Protein AF-A0A835H4Z8-F1 (afdb_monomer_lite)

Organism: NCBI:txid261450

Radius of gyration: 21.64 Å; chains: 1; bounding box: 53×32×51 Å

InterPro domains:
  IPR006564 Zinc finger, PMZ-type [SM00575] (48-74)
  IPR007527 Zinc finger, SWIM-type [PF04434] (47-69)
  IPR007527 Zinc finger, SWIM-type [PS50966] (37-72)
  IPR031052 FHY3/FAR1 family [PTHR31669] (10-127)

Foldseek 3Di:
DPFWDKDWDDDDPQKTKIKIWGWDADPVRDTDDTDIKIKIARNVVLDIDIPVPPCPLLDDDPVRCVVSVVVDPDDDCVSCDLVNDPPNPPPVPVVVVVVPPCPVDPVSVCVVVVVVVVVVVVVSVVD

Secondary structure (DSSP, 8-state):
-TTEEEEEEEEETTEEEEEEEE--B-TT-PBPPPEEEEEEEETTTTEEEETT---BTTB--HHHHHHHTTT-SS--GGG--GGG-TTS--HHHHHHGGG-S---SHHHHHHHHHHHHHHHHHHHH--

Sequence (127 aa):
MPSCSKSQVRVDGQITTFELKERVVDKDGKLHTPKAYEVLFIKAEIDVYCICRLFHKGILCRHALYVLNEFVDEIPSHYILPRWRKDSKRKYVESCESLNFEASNRVQRYGILYPYTITIIEEGASS

pLDDT: mean 79.44, std 14.41, range [47.19, 96.56]

Structure (mmCIF, N/CA/C/O backbone):
data_AF-A0A835H4Z8-F1
#
_entry.id   AF-A0A835H4Z8-F1
#
loop_
_atom_site.group_PDB
_atom_site.id
_atom_site.type_symbol
_atom_site.label_atom_id
_atom_site.label_alt_id
_atom_site.label_comp_id
_atom_site.label_asym_id
_atom_site.label_entity_id
_atom_site.label_seq_id
_atom_site.pdbx_PDB_ins_code
_atom_site.Cartn_x
_atom_site.Cartn_y
_atom_site.Cartn_z
_atom_site.occupancy
_atom_site.B_iso_or_equiv
_atom_site.auth_seq_id
_atom_site.auth_comp_id
_atom_site.auth_asym_id
_atom_site.auth_atom_id
_atom_site.pdbx_PDB_model_num
ATOM 1 N N . MET A 1 1 ? 10.033 -3.518 11.863 1.00 49.72 1 MET A N 1
ATOM 2 C CA . MET A 1 1 ? 9.741 -2.226 11.197 1.00 49.72 1 MET A CA 1
ATOM 3 C C . MET A 1 1 ? 9.250 -1.216 12.239 1.00 49.72 1 MET A C 1
ATOM 5 O O . MET A 1 1 ? 8.083 -1.284 12.591 1.00 49.72 1 MET A O 1
ATOM 9 N N . PRO A 1 2 ? 10.101 -0.347 12.819 1.00 49.12 2 PRO A N 1
ATOM 10 C CA . PRO A 1 2 ? 9.827 0.177 14.163 1.00 49.12 2 PRO A CA 1
ATOM 11 C C . PRO A 1 2 ? 9.130 1.549 14.263 1.00 49.12 2 PRO A C 1
ATOM 13 O O . PRO A 1 2 ? 8.909 2.008 15.377 1.00 49.12 2 PRO A O 1
ATOM 16 N N . SER A 1 3 ? 8.759 2.226 13.169 1.00 68.00 3 SER A N 1
ATOM 17 C CA . SER A 1 3 ? 8.201 3.593 13.266 1.00 68.00 3 SER A CA 1
ATOM 18 C C . SER A 1 3 ? 6.688 3.724 13.065 1.00 68.00 3 SER A C 1
ATOM 20 O O . SER A 1 3 ? 6.185 4.838 13.185 1.00 68.00 3 SER A O 1
ATOM 22 N N . CYS A 1 4 ? 5.955 2.643 12.766 1.00 72.31 4 CYS A N 1
ATOM 23 C CA . CYS A 1 4 ? 4.506 2.696 12.545 1.00 72.31 4 CYS A CA 1
ATOM 24 C C . CYS A 1 4 ? 3.751 1.796 13.526 1.00 72.31 4 CYS A C 1
ATOM 26 O O . CYS A 1 4 ? 3.985 0.592 13.536 1.00 72.31 4 CYS A O 1
ATOM 28 N N . SER A 1 5 ? 2.829 2.355 14.312 1.00 83.06 5 SER A N 1
ATOM 29 C CA . SER A 1 5 ? 1.844 1.567 15.066 1.00 83.06 5 SER A CA 1
ATOM 30 C C . SER A 1 5 ? 0.543 1.484 14.275 1.00 83.06 5 SER A C 1
ATOM 32 O O . SER A 1 5 ? 0.051 2.517 13.823 1.00 83.06 5 SER A O 1
ATOM 34 N N . LYS A 1 6 ? -0.015 0.283 14.126 1.00 86.69 6 LYS A N 1
ATOM 35 C CA . LYS A 1 6 ? -1.257 0.020 13.388 1.00 86.69 6 LYS A CA 1
ATOM 36 C C . LYS A 1 6 ? -2.392 -0.321 14.350 1.00 86.69 6 LYS A C 1
ATOM 38 O O . LYS A 1 6 ? -2.201 -1.123 15.261 1.00 86.69 6 LYS A O 1
ATOM 43 N N . SER A 1 7 ? -3.573 0.218 14.089 1.00 89.00 7 SER A N 1
ATOM 44 C CA . SER A 1 7 ? -4.831 -0.156 14.735 1.00 89.00 7 SER A CA 1
ATOM 45 C C . SER A 1 7 ? -5.916 -0.366 13.684 1.00 89.00 7 SER A C 1
ATOM 47 O O . SER A 1 7 ? -6.056 0.442 12.769 1.00 89.00 7 SER A O 1
ATOM 49 N N . GLN A 1 8 ? -6.688 -1.445 13.805 1.00 90.19 8 GLN A N 1
ATOM 50 C CA . GLN A 1 8 ? -7.892 -1.635 12.997 1.00 90.19 8 GLN A CA 1
ATOM 51 C C . GLN A 1 8 ? -8.997 -0.734 13.549 1.00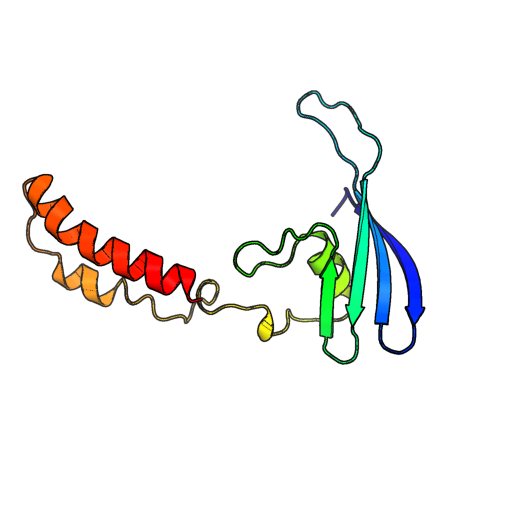 90.19 8 GLN A C 1
ATOM 53 O O . GLN A 1 8 ? -9.253 -0.750 14.752 1.00 90.19 8 GLN A O 1
ATOM 58 N N . VAL A 1 9 ? -9.625 0.055 12.680 1.00 88.75 9 VAL A N 1
ATOM 59 C CA . VAL A 1 9 ? -10.612 1.069 13.083 1.00 88.75 9 VAL A CA 1
ATOM 60 C C . VAL A 1 9 ? -12.024 0.641 12.711 1.00 88.75 9 VAL A C 1
ATOM 62 O O . VAL A 1 9 ? -12.948 0.839 13.495 1.00 88.75 9 VAL A O 1
ATOM 65 N N . ARG A 1 10 ? -12.204 0.039 11.528 1.00 90.38 10 ARG A N 1
ATOM 66 C CA . ARG A 1 10 ? -13.532 -0.307 11.012 1.00 90.38 10 ARG A CA 1
ATOM 67 C C . ARG A 1 10 ? -13.493 -1.527 10.100 1.00 90.38 10 ARG A C 1
ATOM 69 O O . ARG A 1 10 ? -12.505 -1.750 9.406 1.00 90.38 10 ARG A O 1
ATOM 76 N N . VAL A 1 11 ? -14.578 -2.297 10.104 1.00 90.75 11 VAL A N 1
ATOM 77 C CA . VAL A 1 11 ? -14.835 -3.384 9.152 1.00 90.75 11 VAL A CA 1
ATOM 78 C C . VAL A 1 11 ? -16.239 -3.178 8.595 1.00 90.75 11 VAL A C 1
ATOM 80 O O . VAL A 1 11 ? -17.209 -3.273 9.342 1.00 90.75 11 VAL A O 1
ATOM 83 N N . ASP A 1 12 ? -16.336 -2.897 7.299 1.00 90.44 12 ASP A N 1
ATOM 84 C CA . ASP A 1 12 ? -17.590 -2.724 6.567 1.00 90.44 12 ASP A CA 1
ATOM 85 C C . ASP A 1 12 ? -17.677 -3.768 5.451 1.00 90.44 12 ASP A C 1
ATOM 87 O O . ASP A 1 12 ? -17.191 -3.575 4.333 1.00 90.44 12 ASP A O 1
ATOM 91 N N . GLY A 1 13 ? -18.293 -4.910 5.753 1.00 91.31 13 GLY A N 1
ATOM 92 C CA . GLY A 1 13 ? -18.424 -6.001 4.789 1.00 91.31 13 GLY A CA 1
ATOM 93 C C . GLY A 1 13 ? -17.058 -6.512 4.320 1.00 91.31 13 GLY A C 1
ATOM 94 O O . GLY A 1 13 ? -16.342 -7.154 5.084 1.00 91.31 13 GLY A O 1
ATOM 95 N N . GLN A 1 14 ? -16.712 -6.251 3.054 1.00 93.62 14 GLN A N 1
ATOM 96 C CA . GLN A 1 14 ? -15.445 -6.680 2.442 1.00 93.62 14 GLN A CA 1
ATOM 97 C C . GLN A 1 14 ? -14.310 -5.653 2.580 1.00 93.62 14 GLN A C 1
ATOM 99 O O . GLN A 1 14 ? -13.198 -5.928 2.132 1.00 93.62 14 GLN A O 1
ATOM 104 N N . ILE A 1 15 ? -14.577 -4.489 3.178 1.00 95.69 15 ILE A N 1
ATOM 105 C CA . ILE A 1 15 ? -13.599 -3.415 3.348 1.00 95.69 15 ILE A CA 1
ATOM 106 C C . ILE A 1 15 ? -13.178 -3.352 4.814 1.00 95.69 15 ILE A C 1
ATOM 108 O O . ILE A 1 15 ? -14.017 -3.237 5.708 1.00 95.69 15 ILE A O 1
ATOM 112 N N . THR A 1 16 ? -11.872 -3.382 5.060 1.00 96.12 16 THR A N 1
ATOM 113 C CA . THR A 1 16 ? -11.293 -3.161 6.387 1.00 96.12 16 THR A CA 1
ATOM 114 C C . THR A 1 16 ? -10.467 -1.884 6.382 1.00 96.12 16 THR A C 1
ATOM 116 O O . THR A 1 16 ? -9.569 -1.728 5.558 1.00 96.12 16 THR A O 1
ATOM 119 N N . THR A 1 17 ? -10.733 -0.987 7.328 1.00 96.56 17 THR A N 1
ATOM 120 C CA . THR A 1 17 ? -10.012 0.279 7.485 1.00 96.56 17 THR A CA 1
ATOM 121 C C . THR A 1 17 ? -9.045 0.205 8.664 1.00 96.56 17 THR A C 1
ATOM 123 O O . THR A 1 17 ? -9.427 -0.112 9.797 1.00 96.56 17 THR A O 1
ATOM 126 N N . PHE A 1 18 ? -7.789 0.549 8.401 1.00 95.44 18 PHE A N 1
ATOM 127 C CA . PHE A 1 18 ? -6.692 0.630 9.357 1.00 95.44 18 PHE A CA 1
ATOM 128 C C . PHE A 1 18 ? -6.235 2.073 9.534 1.00 95.44 18 PHE A C 1
ATOM 130 O O . PHE A 1 18 ? -6.172 2.842 8.579 1.00 95.44 18 PHE A O 1
ATOM 137 N N . GLU A 1 19 ? -5.830 2.410 10.751 1.00 95.50 19 GLU A N 1
ATOM 138 C CA . GLU A 1 19 ? -5.092 3.628 11.059 1.00 95.50 19 GLU A CA 1
ATOM 139 C C . GLU A 1 19 ? -3.648 3.261 11.398 1.00 95.50 19 GLU A C 1
ATOM 141 O O . GLU A 1 19 ? -3.377 2.446 12.283 1.00 95.50 19 GLU A O 1
ATOM 146 N N . LEU A 1 20 ? -2.707 3.869 10.684 1.00 93.75 20 LEU A N 1
ATOM 147 C CA . LEU A 1 20 ? -1.277 3.730 10.912 1.00 93.75 20 LEU A CA 1
ATOM 148 C C . LEU A 1 20 ? -0.721 5.055 11.430 1.00 93.75 20 LEU A C 1
ATOM 150 O O . LEU A 1 20 ? -0.732 6.057 10.720 1.00 93.75 20 LEU A O 1
ATOM 154 N N . LYS A 1 21 ? -0.182 5.060 12.651 1.00 93.06 21 LYS A N 1
ATOM 155 C CA . LYS A 1 21 ? 0.504 6.222 13.233 1.00 93.06 21 LYS A CA 1
ATOM 156 C C . LYS A 1 21 ? 1.999 6.091 13.032 1.00 93.06 21 LYS A C 1
ATOM 158 O O . LYS A 1 21 ? 2.627 5.182 13.571 1.00 93.06 21 LYS A O 1
ATOM 163 N N . GLU A 1 22 ? 2.563 7.008 12.264 1.00 90.06 22 GLU A N 1
ATOM 164 C CA . GLU A 1 22 ? 3.985 7.082 11.969 1.00 90.06 22 GLU A CA 1
ATOM 165 C C . GLU A 1 22 ? 4.672 8.110 12.865 1.00 90.06 22 GLU A C 1
ATOM 167 O O . GLU A 1 22 ? 4.268 9.274 12.925 1.00 90.06 22 GLU A O 1
ATOM 172 N N . ARG A 1 23 ? 5.748 7.687 13.534 1.00 90.12 23 ARG A N 1
ATOM 173 C CA . ARG A 1 23 ? 6.660 8.606 14.218 1.00 90.12 23 ARG A CA 1
ATOM 174 C C . ARG A 1 23 ? 7.506 9.336 13.183 1.00 90.12 23 ARG A C 1
ATOM 176 O O . ARG A 1 23 ? 8.177 8.694 12.377 1.00 90.12 23 ARG A O 1
ATOM 183 N N . VAL A 1 24 ? 7.497 10.662 13.250 1.00 86.19 24 VAL A N 1
ATOM 184 C CA . VAL A 1 24 ? 8.292 11.531 12.380 1.00 86.19 24 VAL A CA 1
ATOM 185 C C . VAL A 1 24 ? 9.375 12.180 13.230 1.00 86.19 24 VAL A C 1
ATOM 187 O O . VAL A 1 24 ? 9.075 12.840 14.223 1.00 86.19 24 VAL A O 1
ATOM 190 N N . VAL A 1 25 ? 10.628 11.957 12.850 1.00 88.31 25 VAL A N 1
ATOM 191 C CA . VAL A 1 25 ? 11.800 12.579 13.468 1.00 88.31 25 VAL A CA 1
ATOM 192 C C . VAL A 1 25 ? 12.448 13.455 12.404 1.00 88.31 25 VAL A C 1
ATOM 194 O O . VAL A 1 25 ? 12.594 13.011 11.263 1.00 88.31 25 VAL A O 1
ATOM 197 N N . ASP A 1 26 ? 12.762 14.701 12.743 1.00 86.69 26 ASP A N 1
ATOM 198 C CA . ASP A 1 26 ? 13.474 15.590 11.827 1.00 86.69 26 ASP A CA 1
ATOM 199 C C . ASP A 1 26 ? 14.975 15.256 11.754 1.00 86.69 26 ASP A C 1
ATOM 201 O O . ASP A 1 26 ? 15.473 14.316 12.379 1.00 86.69 26 ASP A O 1
ATOM 205 N N . LYS A 1 27 ? 15.712 16.023 10.946 1.00 88.88 27 LYS A N 1
ATOM 206 C CA . LYS A 1 27 ? 17.162 15.848 10.788 1.00 88.88 27 LYS A CA 1
ATOM 207 C C . LYS A 1 27 ? 17.940 16.172 12.068 1.00 88.88 27 LYS A C 1
ATOM 209 O O . LYS A 1 27 ? 19.055 15.683 12.219 1.00 88.88 27 LYS A O 1
ATOM 214 N N . ASP A 1 28 ? 17.339 16.946 12.967 1.00 93.06 28 ASP A N 1
ATOM 215 C CA . ASP A 1 28 ? 17.917 17.392 14.233 1.00 93.06 28 ASP A CA 1
ATOM 216 C C . ASP A 1 28 ? 17.574 16.433 15.392 1.00 93.06 28 ASP A C 1
ATOM 218 O O . ASP A 1 28 ? 17.944 16.670 16.542 1.00 93.06 28 ASP A O 1
ATOM 222 N N . GLY A 1 29 ? 16.880 15.323 15.108 1.00 88.06 29 GLY A N 1
ATOM 223 C CA . GLY A 1 29 ? 16.486 14.324 16.102 1.00 88.06 29 GLY A CA 1
ATOM 224 C C . GLY A 1 29 ? 15.242 14.701 16.914 1.00 88.06 29 GLY A C 1
ATOM 225 O O . GLY A 1 29 ? 14.875 13.983 17.847 1.00 88.06 29 GLY A O 1
ATOM 226 N N . LYS A 1 30 ? 14.560 15.798 16.575 1.00 90.25 30 LYS A N 1
ATOM 227 C CA . LYS A 1 30 ? 13.341 16.237 17.248 1.00 90.25 30 LYS A CA 1
ATOM 228 C C . LYS A 1 30 ? 12.166 15.362 16.832 1.00 90.25 30 LYS A C 1
ATOM 230 O O . LYS A 1 30 ? 11.870 15.173 15.650 1.00 90.25 30 LYS A O 1
ATOM 235 N N . LEU A 1 31 ? 11.453 14.851 17.832 1.00 88.00 31 LEU A N 1
ATOM 236 C CA . LEU A 1 31 ? 10.223 14.101 17.622 1.00 88.00 31 LEU A CA 1
ATOM 237 C C . LEU A 1 31 ? 9.069 15.062 17.319 1.00 88.00 31 LEU A C 1
ATOM 239 O O . LEU A 1 31 ? 8.736 15.929 18.128 1.00 88.00 31 LEU A O 1
ATOM 243 N N . HIS A 1 32 ? 8.435 14.871 16.168 1.00 87.62 32 HIS A N 1
ATOM 244 C CA . HIS A 1 32 ? 7.207 15.563 15.803 1.00 87.62 32 HIS A CA 1
ATOM 245 C C . HIS A 1 32 ? 5.970 14.787 16.250 1.00 87.62 32 HIS A C 1
ATOM 247 O O . HIS A 1 32 ? 6.026 13.597 16.580 1.00 87.62 32 HIS A O 1
ATOM 253 N N . THR A 1 33 ? 4.829 15.476 16.231 1.00 88.56 33 THR A N 1
ATOM 254 C CA . THR A 1 33 ? 3.527 14.845 16.425 1.00 88.56 33 THR A CA 1
ATOM 255 C C . THR A 1 33 ? 3.369 13.676 15.445 1.00 88.56 33 THR A C 1
ATOM 257 O O . THR A 1 33 ? 3.616 13.844 14.246 1.00 88.56 33 THR A O 1
ATOM 260 N N . PRO A 1 34 ? 2.996 12.474 15.928 1.00 89.38 34 PRO A N 1
ATOM 261 C CA . PRO A 1 34 ? 2.806 11.327 15.055 1.00 89.38 34 PRO A CA 1
ATOM 262 C C . PRO A 1 34 ? 1.770 11.629 13.978 1.00 89.38 34 PRO A C 1
ATOM 264 O O . PRO A 1 34 ? 0.704 12.176 14.266 1.00 89.38 34 PRO A O 1
ATOM 267 N N . LYS A 1 35 ? 2.073 11.246 12.740 1.00 90.06 35 LYS A N 1
ATOM 268 C CA . LYS A 1 35 ? 1.157 11.427 11.617 1.00 90.06 35 LYS A CA 1
ATOM 269 C C . LYS A 1 35 ? 0.320 10.169 11.434 1.00 90.06 35 LYS A C 1
ATOM 271 O O . LYS A 1 35 ? 0.873 9.075 11.347 1.00 90.06 35 LYS A O 1
ATOM 276 N N . ALA A 1 36 ? -0.998 10.329 11.391 1.00 92.25 36 ALA A N 1
ATOM 277 C CA . ALA A 1 36 ? -1.931 9.240 11.139 1.00 92.25 36 ALA A CA 1
ATOM 278 C C . ALA A 1 36 ? -2.196 9.088 9.637 1.00 92.25 36 ALA A C 1
ATOM 280 O O . ALA A 1 36 ? -2.319 10.076 8.910 1.00 92.25 36 ALA A O 1
ATOM 281 N N . TYR A 1 37 ? -2.282 7.840 9.191 1.00 93.06 37 TYR A N 1
ATOM 282 C CA . TYR A 1 37 ? -2.609 7.461 7.827 1.00 93.06 37 TYR A CA 1
ATOM 283 C C . TYR A 1 37 ? -3.722 6.427 7.844 1.00 93.06 37 TYR A C 1
ATOM 285 O O . TYR A 1 37 ? -3.571 5.367 8.448 1.00 93.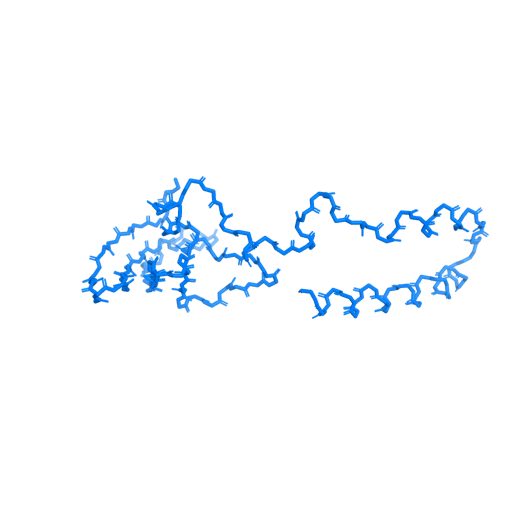06 37 TYR A O 1
ATOM 293 N N . GLU A 1 38 ? -4.815 6.732 7.159 1.00 94.50 38 GLU A N 1
ATOM 294 C CA . GLU A 1 38 ? -5.867 5.763 6.894 1.00 94.50 38 GLU A CA 1
ATOM 295 C C . GLU A 1 38 ? -5.473 4.874 5.709 1.00 94.50 38 GLU A C 1
ATOM 297 O O . GLU A 1 38 ? -4.992 5.353 4.671 1.00 94.50 38 GLU A O 1
ATOM 302 N N . VAL A 1 39 ? -5.657 3.570 5.896 1.00 94.81 39 VAL A N 1
ATOM 303 C CA . VAL A 1 39 ? -5.405 2.541 4.894 1.00 94.81 39 VAL A CA 1
ATOM 304 C C . VAL A 1 39 ? -6.625 1.639 4.795 1.00 94.81 39 VAL A C 1
ATOM 306 O O . VAL A 1 39 ? -7.040 1.046 5.785 1.00 94.81 39 VAL A O 1
ATOM 309 N N . LEU A 1 40 ? -7.189 1.521 3.602 1.00 95.19 40 LEU A N 1
ATOM 310 C CA . LEU A 1 40 ? -8.317 0.654 3.305 1.00 95.19 40 LEU A CA 1
ATOM 311 C C . LEU A 1 40 ? -7.795 -0.609 2.633 1.00 95.19 40 LEU A C 1
ATOM 313 O O . LEU A 1 40 ? -6.996 -0.516 1.707 1.00 95.19 40 LEU A O 1
ATOM 317 N N . PHE A 1 41 ? -8.268 -1.767 3.072 1.00 95.38 41 PHE A N 1
ATOM 318 C CA . PHE A 1 41 ? -8.035 -3.051 2.427 1.00 95.38 41 PHE A CA 1
ATOM 319 C C . PHE A 1 41 ? -9.362 -3.610 1.916 1.00 95.38 41 PHE A C 1
ATOM 321 O O . PHE A 1 41 ? -10.307 -3.762 2.691 1.00 95.38 41 PHE A O 1
ATOM 328 N N . ILE A 1 42 ? -9.430 -3.915 0.623 1.00 95.06 42 ILE A N 1
ATOM 329 C CA . ILE A 1 42 ? -10.599 -4.489 -0.042 1.00 95.06 42 ILE A CA 1
ATOM 330 C C . ILE A 1 42 ? -10.342 -5.980 -0.234 1.00 95.06 42 ILE A C 1
ATOM 332 O O . ILE A 1 42 ? -9.628 -6.399 -1.143 1.00 95.06 42 ILE A O 1
ATOM 336 N N . LYS A 1 43 ? -10.954 -6.806 0.617 1.00 93.31 43 LYS A N 1
ATOM 337 C CA . LYS A 1 43 ? -10.730 -8.257 0.634 1.00 93.31 43 LYS A CA 1
ATOM 338 C C . LYS A 1 43 ? -11.161 -8.947 -0.664 1.00 93.31 43 LYS A C 1
ATOM 340 O O . LYS A 1 43 ? -10.531 -9.920 -1.059 1.00 93.31 43 LYS A O 1
ATOM 345 N N . ALA A 1 44 ? -12.217 -8.445 -1.306 1.00 93.38 44 ALA A N 1
ATOM 346 C CA . ALA A 1 44 ? -12.755 -8.995 -2.553 1.00 93.38 44 ALA A CA 1
ATOM 347 C C . ALA A 1 44 ? -11.736 -8.959 -3.703 1.00 93.38 44 ALA A C 1
ATOM 349 O O . ALA A 1 44 ? -11.686 -9.870 -4.523 1.00 93.38 44 ALA A O 1
ATOM 350 N N . GLU A 1 45 ? -10.943 -7.890 -3.745 1.00 92.75 45 GLU A N 1
ATOM 351 C CA . GLU A 1 45 ? -10.029 -7.563 -4.843 1.00 92.75 45 GLU A CA 1
ATOM 352 C C . GLU A 1 45 ? -8.563 -7.800 -4.457 1.00 92.75 45 GLU A C 1
ATOM 354 O O . GLU A 1 45 ? -7.689 -7.813 -5.320 1.00 92.75 45 GLU A O 1
ATOM 359 N N . ILE A 1 46 ? -8.299 -8.028 -3.163 1.00 93.25 46 ILE A N 1
ATOM 360 C CA . ILE A 1 46 ? -6.954 -8.052 -2.579 1.00 93.25 46 ILE A CA 1
ATOM 361 C C . ILE A 1 46 ? -6.222 -6.747 -2.935 1.00 93.25 46 ILE A C 1
ATOM 363 O O . ILE A 1 46 ? -5.086 -6.745 -3.406 1.00 93.25 46 ILE A O 1
ATOM 367 N N . ASP A 1 47 ? -6.919 -5.629 -2.719 1.00 92.31 47 ASP A N 1
ATOM 368 C CA . ASP A 1 47 ? -6.461 -4.286 -3.074 1.00 92.31 47 ASP A CA 1
ATOM 369 C C . ASP A 1 47 ? -6.337 -3.405 -1.821 1.00 92.31 47 ASP A C 1
ATOM 371 O O . ASP A 1 47 ? -7.039 -3.602 -0.822 1.00 92.31 47 ASP A O 1
ATOM 375 N N . VAL A 1 48 ? -5.421 -2.439 -1.844 1.00 93.12 48 VAL A N 1
ATOM 376 C CA . VAL A 1 48 ? -5.088 -1.578 -0.712 1.00 93.12 48 VAL A CA 1
ATOM 377 C C . VAL A 1 48 ? -4.930 -0.116 -1.132 1.00 93.12 48 VAL A C 1
ATOM 379 O O . VAL A 1 48 ? -4.182 0.238 -2.041 1.00 93.12 48 VAL A O 1
ATOM 382 N N . TYR A 1 49 ? -5.582 0.776 -0.389 1.00 92.19 49 TYR A N 1
ATOM 383 C CA . TYR A 1 49 ? -5.569 2.217 -0.627 1.00 92.19 49 TYR A CA 1
ATOM 384 C C . TYR A 1 49 ? -5.056 2.944 0.606 1.00 92.19 49 TYR A C 1
ATOM 386 O O . TYR A 1 49 ? -5.608 2.788 1.685 1.00 92.19 49 TYR A O 1
ATOM 394 N N . CYS A 1 50 ? -4.034 3.787 0.460 1.00 92.50 50 CYS A N 1
ATOM 395 C CA . CYS A 1 50 ? -3.536 4.627 1.551 1.00 92.50 50 CYS A CA 1
ATOM 396 C C . CYS A 1 50 ? -3.680 6.116 1.222 1.00 92.50 50 CYS A C 1
ATOM 398 O O . CYS A 1 50 ? -3.286 6.569 0.141 1.00 92.50 50 CYS A O 1
ATOM 400 N N . ILE A 1 51 ? -4.137 6.908 2.198 1.00 92.06 51 ILE A N 1
ATOM 401 C CA . ILE A 1 51 ? -4.304 8.362 2.046 1.00 92.06 51 ILE A CA 1
ATOM 402 C C . ILE A 1 51 ? -2.996 9.124 1.831 1.00 92.06 51 ILE A C 1
ATOM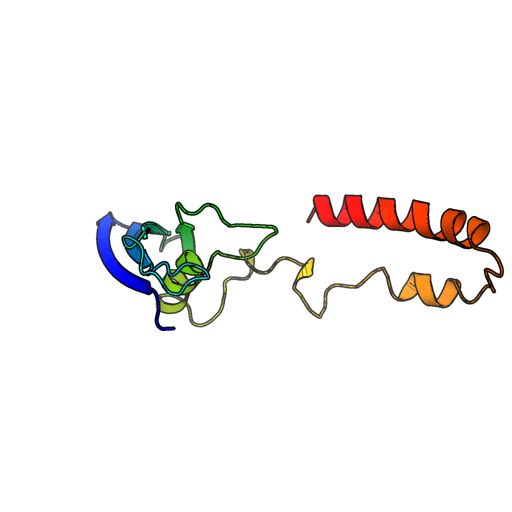 404 O O . ILE A 1 51 ? -3.028 10.278 1.417 1.00 92.06 51 ILE A O 1
ATOM 408 N N . CYS A 1 52 ? -1.832 8.516 2.087 1.00 89.00 52 CYS A N 1
ATOM 409 C CA . CYS A 1 52 ? -0.562 9.175 1.781 1.00 89.00 52 CYS A CA 1
ATOM 410 C C . CYS A 1 52 ? -0.385 9.422 0.273 1.00 89.00 52 CYS A C 1
ATOM 412 O O . CYS A 1 52 ? 0.440 10.252 -0.095 1.00 89.00 52 CYS A O 1
ATOM 414 N N . ARG A 1 53 ? -1.133 8.699 -0.585 1.00 74.75 53 ARG A N 1
ATOM 415 C CA . ARG A 1 53 ? -1.102 8.791 -2.057 1.00 74.75 53 ARG A CA 1
ATOM 416 C C . ARG A 1 53 ? 0.304 8.679 -2.667 1.00 74.75 53 ARG A C 1
ATOM 418 O O . ARG A 1 53 ? 0.506 9.033 -3.821 1.00 74.75 53 ARG A O 1
ATOM 425 N N . LEU A 1 54 ? 1.267 8.119 -1.932 1.00 68.00 54 LEU A N 1
ATOM 426 C CA . LEU A 1 54 ? 2.644 7.901 -2.386 1.00 68.00 54 LEU A CA 1
ATOM 427 C C . LEU A 1 54 ? 2.774 6.689 -3.322 1.00 68.00 54 LEU A C 1
ATOM 429 O O . LEU A 1 54 ? 3.850 6.100 -3.402 1.00 68.00 54 LEU A O 1
ATOM 433 N N . PHE A 1 55 ? 1.707 6.314 -4.035 1.00 63.06 55 PHE A N 1
ATOM 434 C CA . PHE A 1 55 ? 1.808 5.355 -5.130 1.00 63.06 55 PHE A CA 1
ATOM 435 C C . PHE A 1 55 ? 2.557 6.028 -6.283 1.00 63.06 55 PHE A C 1
ATOM 437 O O . PHE A 1 55 ? 1.981 6.605 -7.202 1.00 63.06 55 PHE A O 1
ATOM 444 N N . HIS A 1 56 ? 3.880 6.047 -6.174 1.00 56.91 56 HIS A N 1
ATOM 445 C CA . HIS A 1 56 ? 4.760 6.648 -7.154 1.00 56.91 56 HIS A CA 1
ATOM 446 C C . HIS A 1 56 ? 5.275 5.535 -8.063 1.00 56.91 56 HIS A C 1
ATOM 448 O O . HIS A 1 56 ? 5.971 4.629 -7.607 1.00 56.91 56 HIS A O 1
ATOM 454 N N . LYS A 1 57 ? 4.946 5.605 -9.359 1.00 58.81 57 LYS A N 1
ATOM 455 C CA . LYS A 1 57 ? 5.537 4.753 -10.411 1.00 58.81 57 LYS A CA 1
ATOM 456 C C . LYS A 1 57 ? 5.355 3.234 -10.206 1.00 58.81 57 LYS A C 1
ATOM 458 O O . LYS A 1 57 ? 6.193 2.446 -10.659 1.00 58.81 57 LYS A O 1
ATOM 463 N N . GLY A 1 58 ? 4.266 2.822 -9.554 1.00 68.38 58 GLY A N 1
ATOM 464 C CA . GLY A 1 58 ? 3.908 1.408 -9.419 1.00 68.38 58 GLY A CA 1
ATOM 465 C C . GLY A 1 58 ? 4.386 0.700 -8.160 1.00 68.38 58 GLY A C 1
ATOM 466 O O . GLY A 1 58 ? 4.355 -0.522 -8.136 1.00 68.38 58 GLY A O 1
ATOM 467 N N . ILE A 1 59 ? 4.871 1.424 -7.148 1.00 76.06 59 ILE A N 1
ATOM 468 C CA . ILE A 1 59 ? 5.222 0.828 -5.853 1.00 76.06 59 ILE A CA 1
ATOM 469 C C . ILE A 1 59 ? 4.215 1.285 -4.798 1.00 76.06 59 ILE A C 1
ATOM 471 O O . ILE A 1 59 ? 3.952 2.481 -4.649 1.00 76.06 59 ILE A O 1
ATOM 475 N N . LEU A 1 60 ? 3.684 0.324 -4.041 1.00 87.06 60 LEU A N 1
ATOM 476 C CA . LEU A 1 60 ? 2.873 0.581 -2.855 1.00 87.06 60 LEU A CA 1
ATOM 477 C C . LEU A 1 60 ? 3.662 1.393 -1.827 1.00 87.06 60 LEU A C 1
ATOM 479 O O . LEU A 1 60 ? 4.824 1.109 -1.536 1.00 87.06 60 LEU A O 1
ATOM 483 N N . CYS A 1 61 ? 3.021 2.390 -1.220 1.00 90.44 61 CYS A N 1
ATOM 484 C CA . CYS A 1 61 ? 3.648 3.086 -0.105 1.00 90.44 61 CYS A CA 1
ATOM 485 C C . CYS A 1 61 ? 3.913 2.111 1.056 1.00 90.44 61 CYS A C 1
ATOM 487 O O . CYS A 1 61 ? 3.242 1.086 1.199 1.00 90.44 61 CYS A O 1
ATOM 489 N N . ARG A 1 62 ? 4.840 2.472 1.950 1.00 89.50 62 ARG A N 1
ATOM 490 C CA . ARG A 1 62 ? 5.159 1.657 3.135 1.00 89.50 62 ARG A CA 1
ATOM 491 C C . ARG A 1 62 ? 3.928 1.281 3.968 1.00 89.50 62 ARG A C 1
ATOM 493 O O . ARG A 1 62 ? 3.891 0.195 4.527 1.00 89.50 62 ARG A O 1
ATOM 500 N N . HIS A 1 63 ? 2.931 2.164 4.051 1.00 92.62 63 HIS A N 1
ATOM 501 C CA . HIS A 1 63 ? 1.707 1.940 4.827 1.00 92.62 63 HIS A CA 1
ATOM 502 C C . HIS A 1 63 ? 0.802 0.894 4.177 1.00 92.62 63 HIS A C 1
ATOM 504 O O . HIS A 1 63 ? 0.331 -0.009 4.858 1.00 92.62 63 HIS A O 1
ATOM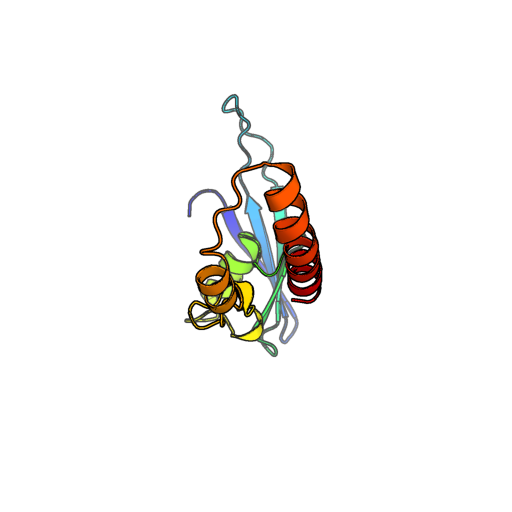 510 N N . ALA A 1 64 ? 0.597 1.005 2.862 1.00 92.69 64 ALA A N 1
ATOM 511 C CA . ALA A 1 64 ? -0.196 0.060 2.089 1.00 92.69 64 ALA A CA 1
ATOM 512 C C . ALA A 1 64 ? 0.469 -1.320 2.083 1.00 92.69 64 ALA A C 1
ATOM 514 O O . ALA A 1 64 ? -0.196 -2.314 2.345 1.00 92.69 64 ALA A O 1
ATOM 515 N N . LEU A 1 65 ? 1.793 -1.370 1.896 1.00 91.75 65 LEU A N 1
ATOM 516 C CA . LEU A 1 65 ? 2.558 -2.614 1.964 1.00 91.75 65 LEU A CA 1
ATOM 517 C C . LEU A 1 65 ? 2.463 -3.270 3.349 1.00 91.75 65 LEU A C 1
ATOM 519 O O . LEU A 1 65 ? 2.293 -4.479 3.437 1.00 91.75 65 LEU A O 1
ATOM 523 N N . TYR A 1 66 ? 2.543 -2.479 4.425 1.00 91.44 66 TYR A N 1
ATOM 524 C CA . TYR A 1 66 ? 2.444 -2.995 5.791 1.00 91.44 66 TYR A CA 1
ATOM 525 C C . TYR A 1 66 ? 1.090 -3.653 6.073 1.00 91.44 66 TYR A C 1
ATOM 527 O O . TYR A 1 66 ? 1.053 -4.697 6.709 1.00 91.44 66 TYR A O 1
ATOM 535 N N . VAL A 1 67 ? -0.005 -3.062 5.582 1.00 93.31 67 VAL A N 1
ATOM 536 C CA . VAL A 1 67 ? -1.345 -3.658 5.694 1.00 93.31 67 VAL A CA 1
ATOM 537 C C . VAL A 1 67 ? -1.472 -4.881 4.790 1.00 93.31 67 VAL A C 1
ATOM 539 O O . VAL A 1 67 ? -1.897 -5.929 5.257 1.00 93.31 67 VAL A O 1
ATOM 542 N N . LEU A 1 68 ? -1.067 -4.778 3.522 1.00 93.12 68 LEU A N 1
ATOM 543 C CA . LEU A 1 68 ? -1.195 -5.862 2.546 1.00 93.12 68 LEU A CA 1
ATOM 544 C C . LEU A 1 68 ? -0.471 -7.138 2.996 1.00 93.12 68 LEU A C 1
ATOM 546 O O . LEU A 1 68 ? -1.039 -8.218 2.892 1.00 93.12 68 LEU A O 1
ATOM 550 N N . ASN A 1 69 ? 0.733 -7.007 3.561 1.00 92.06 69 ASN A N 1
ATOM 551 C CA . ASN A 1 69 ? 1.569 -8.122 4.022 1.00 92.06 69 ASN A CA 1
ATOM 552 C C . ASN A 1 69 ? 0.938 -8.965 5.150 1.00 92.06 69 ASN A C 1
ATOM 554 O O . ASN A 1 69 ? 1.496 -9.985 5.537 1.00 92.06 69 ASN A O 1
ATOM 558 N N . GLU A 1 70 ? -0.187 -8.542 5.724 1.00 90.81 70 GLU A N 1
ATOM 559 C CA . GLU A 1 70 ? -0.927 -9.338 6.710 1.00 90.81 70 GLU A CA 1
ATOM 560 C C . GLU A 1 70 ? -2.014 -10.217 6.087 1.00 90.81 70 GLU A C 1
ATOM 562 O O . GLU A 1 70 ? -2.523 -11.119 6.748 1.00 90.81 70 GLU A O 1
ATOM 567 N N . PHE A 1 71 ? -2.381 -9.951 4.833 1.00 92.00 71 PHE A N 1
ATOM 568 C CA . PHE A 1 71 ? -3.478 -10.627 4.140 1.00 92.00 71 PHE A CA 1
ATOM 569 C C . PHE A 1 71 ? -3.014 -11.523 2.995 1.00 92.00 71 PHE A C 1
ATOM 571 O O . PHE A 1 71 ? -3.824 -12.286 2.472 1.00 92.00 71 PHE A O 1
ATOM 578 N N . VAL A 1 72 ? -1.745 -11.423 2.595 1.00 93.00 72 VAL A N 1
ATOM 579 C CA . VAL A 1 72 ? -1.174 -12.178 1.477 1.00 93.00 72 VAL A CA 1
ATOM 580 C C . VAL A 1 72 ? 0.212 -12.704 1.828 1.00 93.00 72 VAL A C 1
ATOM 582 O O . VAL A 1 72 ? 0.987 -12.018 2.493 1.00 93.00 72 VAL A O 1
ATOM 585 N N . ASP A 1 73 ? 0.534 -13.892 1.321 1.00 92.62 73 ASP A N 1
ATOM 586 C CA . ASP A 1 73 ? 1.886 -14.457 1.401 1.00 92.62 73 ASP A CA 1
ATOM 587 C C . ASP A 1 73 ? 2.814 -13.866 0.325 1.00 92.62 73 ASP A C 1
ATOM 589 O O . ASP A 1 73 ? 4.021 -13.736 0.523 1.00 92.62 73 ASP A O 1
ATOM 593 N N . GLU A 1 74 ? 2.240 -13.464 -0.814 1.00 90.75 74 GLU A N 1
ATOM 594 C CA . GLU A 1 74 ? 2.948 -12.883 -1.953 1.00 90.75 74 GLU A CA 1
ATOM 595 C C . GLU A 1 74 ? 2.234 -11.626 -2.457 1.00 90.75 74 GLU A C 1
ATOM 597 O O . GLU A 1 74 ? 1.005 -11.535 -2.439 1.00 90.75 74 GLU A O 1
ATOM 602 N N . ILE A 1 75 ? 3.006 -10.650 -2.945 1.00 88.69 75 ILE A N 1
ATOM 603 C CA . ILE A 1 75 ? 2.446 -9.430 -3.536 1.00 88.69 75 ILE A CA 1
ATOM 604 C C . ILE A 1 75 ? 1.632 -9.810 -4.789 1.00 88.69 75 ILE A C 1
ATOM 606 O O . ILE A 1 75 ? 2.204 -10.397 -5.713 1.00 88.69 75 ILE A O 1
ATOM 610 N N . PRO A 1 76 ? 0.338 -9.438 -4.876 1.00 89.88 76 PRO A N 1
ATOM 611 C CA . PRO A 1 76 ? -0.482 -9.691 -6.054 1.00 89.88 76 PRO A CA 1
ATOM 612 C C . PRO A 1 76 ? 0.154 -9.168 -7.345 1.00 89.88 76 PRO A C 1
ATOM 614 O O . PRO A 1 76 ? 0.704 -8.065 -7.393 1.00 89.88 76 PRO A O 1
ATOM 617 N N . SER A 1 77 ? 0.029 -9.938 -8.426 1.00 87.69 77 SER A N 1
ATOM 618 C CA . SER A 1 77 ? 0.678 -9.645 -9.711 1.00 87.69 77 SER A CA 1
ATOM 619 C C . SER A 1 77 ? 0.283 -8.294 -10.314 1.00 87.69 77 SER A C 1
ATOM 621 O O . SER A 1 77 ? 1.095 -7.685 -11.006 1.00 87.69 77 SER A O 1
ATOM 623 N N . HIS A 1 78 ? -0.917 -7.786 -10.014 1.00 85.94 78 HIS A N 1
ATOM 624 C CA . HIS A 1 78 ? -1.381 -6.476 -10.476 1.00 85.94 78 HIS A CA 1
ATOM 625 C C . HIS A 1 78 ? -0.584 -5.300 -9.877 1.00 85.94 78 HIS A C 1
AT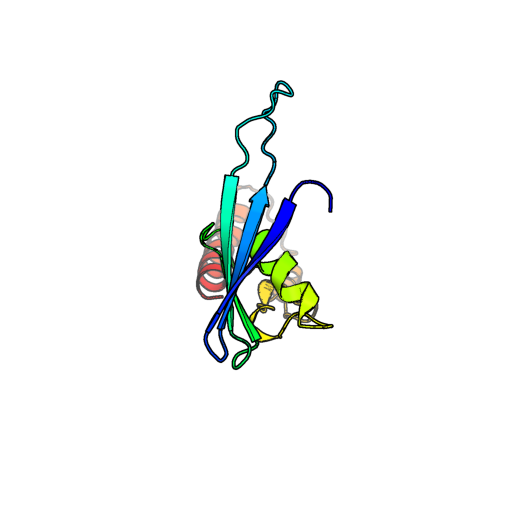OM 627 O O . HIS A 1 78 ? -0.571 -4.219 -10.460 1.00 85.94 78 HIS A O 1
ATOM 633 N N . TYR A 1 79 ? 0.138 -5.508 -8.769 1.00 86.81 79 TYR A N 1
ATOM 634 C CA . TYR A 1 79 ? 1.096 -4.534 -8.232 1.00 86.81 79 TYR A CA 1
ATOM 635 C C . TYR A 1 79 ? 2.509 -4.676 -8.814 1.00 86.81 79 TYR A C 1
ATOM 637 O O . TYR A 1 79 ? 3.349 -3.798 -8.618 1.00 86.81 79 TYR A O 1
ATOM 645 N N . ILE A 1 80 ? 2.804 -5.764 -9.531 1.00 86.19 80 ILE A N 1
ATOM 646 C CA . ILE A 1 80 ? 4.132 -6.039 -10.085 1.00 86.19 80 ILE A CA 1
ATOM 647 C C . ILE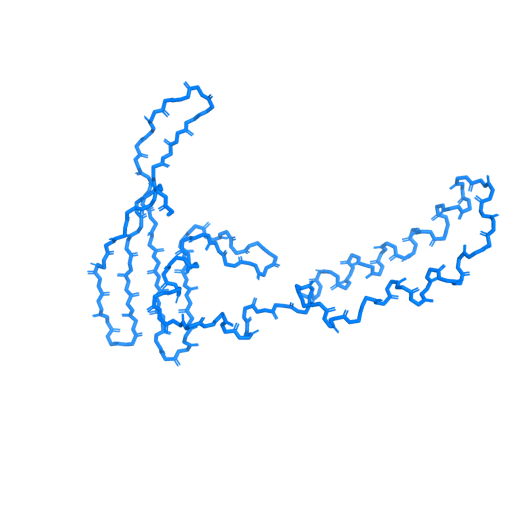 A 1 80 ? 4.183 -5.544 -11.535 1.00 86.19 80 ILE A C 1
ATOM 649 O O . ILE A 1 80 ? 3.947 -6.296 -12.482 1.00 86.19 80 ILE A O 1
ATOM 653 N N . LEU A 1 81 ? 4.526 -4.266 -11.727 1.00 81.81 81 LEU A N 1
ATOM 654 C CA . LEU A 1 81 ? 4.651 -3.713 -13.082 1.00 81.81 81 LEU A CA 1
ATOM 655 C C . LEU A 1 81 ? 5.817 -4.350 -13.863 1.00 81.81 81 LEU A C 1
ATOM 657 O O . LEU A 1 81 ? 6.853 -4.665 -13.266 1.00 81.81 81 LEU A O 1
ATOM 661 N N . PRO A 1 82 ? 5.729 -4.446 -15.207 1.00 78.88 82 PRO A N 1
ATOM 662 C CA . PRO A 1 82 ? 6.789 -4.999 -16.052 1.00 78.88 82 PRO A CA 1
ATOM 663 C C . PRO A 1 82 ? 8.171 -4.392 -15.795 1.00 78.88 82 PRO A C 1
ATOM 665 O O . PRO A 1 82 ? 9.147 -5.128 -15.710 1.00 78.88 82 PRO A O 1
ATOM 668 N N . ARG A 1 83 ? 8.262 -3.075 -15.563 1.00 75.88 83 ARG A N 1
ATOM 669 C CA . ARG A 1 83 ? 9.525 -2.384 -15.233 1.00 75.88 83 ARG A CA 1
ATOM 670 C C . ARG A 1 83 ? 10.259 -2.976 -14.017 1.00 75.88 83 ARG A C 1
ATOM 672 O O . ARG A 1 83 ? 11.482 -2.878 -13.950 1.00 75.88 83 ARG A O 1
ATOM 679 N N . TRP A 1 84 ? 9.538 -3.569 -13.064 1.00 76.94 84 TRP A N 1
ATOM 680 C CA . TRP A 1 84 ? 10.101 -4.171 -11.846 1.00 76.94 84 TRP A CA 1
ATOM 681 C C . TRP A 1 84 ? 10.475 -5.648 -12.014 1.00 76.94 84 TRP A C 1
ATOM 683 O O . TRP A 1 84 ? 11.189 -6.205 -11.180 1.00 76.94 84 TRP A O 1
ATOM 693 N N . ARG A 1 85 ? 10.018 -6.294 -13.088 1.00 81.19 85 ARG A N 1
ATOM 694 C CA . ARG A 1 85 ? 10.239 -7.717 -13.337 1.00 81.19 85 ARG A CA 1
ATOM 695 C C . ARG A 1 85 ? 11.618 -7.976 -13.943 1.00 81.19 85 ARG A C 1
ATOM 697 O O . ARG A 1 85 ? 12.019 -7.312 -14.898 1.00 81.19 85 ARG A O 1
ATOM 704 N N . LYS A 1 86 ? 12.336 -8.982 -13.433 1.00 78.00 86 LYS A N 1
ATOM 705 C CA . LYS A 1 86 ? 13.667 -9.377 -13.940 1.00 78.00 86 LYS A CA 1
ATOM 706 C C . LYS A 1 86 ? 13.617 -9.947 -15.362 1.00 78.00 86 LYS A C 1
ATOM 708 O O . LYS A 1 86 ? 14.566 -9.772 -16.116 1.00 78.00 86 LYS A O 1
ATOM 713 N N . ASP A 1 87 ? 12.522 -10.616 -15.707 1.00 76.88 87 ASP A N 1
ATOM 714 C CA . ASP A 1 87 ? 12.258 -11.210 -17.019 1.00 76.88 87 ASP A CA 1
ATOM 715 C C . ASP A 1 87 ? 11.652 -10.216 -18.021 1.00 76.88 87 ASP A C 1
ATOM 717 O O . ASP A 1 87 ? 11.395 -10.576 -19.170 1.00 76.88 87 ASP A O 1
ATOM 721 N N . SER A 1 88 ? 11.449 -8.954 -17.622 1.00 70.06 88 SER A N 1
ATOM 722 C CA . SER A 1 88 ? 11.101 -7.917 -18.584 1.00 70.06 88 SER A CA 1
ATOM 723 C C . SER A 1 88 ? 12.248 -7.755 -19.579 1.00 70.06 88 SER A C 1
ATOM 725 O O . SER A 1 88 ? 13.398 -7.497 -19.210 1.00 70.06 88 SER A O 1
ATOM 727 N N . LYS A 1 89 ? 11.942 -7.948 -20.867 1.00 65.25 89 LYS A N 1
ATOM 728 C CA . LYS A 1 89 ? 12.906 -7.721 -21.941 1.00 65.25 89 LYS A CA 1
ATOM 729 C C . LYS A 1 89 ? 13.331 -6.260 -21.885 1.00 65.25 89 LYS A C 1
ATOM 731 O O . LYS A 1 89 ? 12.598 -5.369 -22.312 1.00 65.25 89 LYS A O 1
ATOM 736 N N . ARG A 1 90 ? 14.532 -6.008 -21.370 1.00 59.88 90 ARG A N 1
ATOM 737 C CA . ARG A 1 90 ? 15.202 -4.726 -21.551 1.00 59.88 90 ARG A CA 1
ATOM 738 C C . ARG A 1 90 ? 15.537 -4.627 -23.034 1.00 59.88 90 ARG A C 1
ATOM 740 O O . ARG A 1 90 ? 16.593 -5.096 -23.445 1.00 59.88 90 ARG A O 1
ATOM 747 N N . LYS A 1 91 ? 14.660 -3.989 -23.819 1.00 57.56 91 LYS A N 1
ATOM 748 C CA . LYS A 1 91 ? 14.906 -3.633 -25.234 1.00 57.56 91 LYS A CA 1
ATOM 749 C C . LYS A 1 91 ? 16.253 -2.906 -25.440 1.00 57.56 91 LYS A C 1
ATOM 751 O O . LYS A 1 91 ? 16.773 -2.848 -26.543 1.00 57.56 91 LYS A O 1
ATOM 756 N N . TYR A 1 92 ? 16.829 -2.405 -24.347 1.00 54.25 92 TYR A N 1
ATOM 757 C CA . TYR A 1 92 ? 18.144 -1.787 -24.237 1.00 54.25 92 TYR A CA 1
ATOM 758 C C . TYR A 1 92 ? 19.340 -2.648 -24.669 1.00 54.25 92 TYR A C 1
ATOM 760 O O . TYR A 1 92 ? 20.264 -2.123 -25.291 1.00 54.25 92 TYR A O 1
ATOM 768 N N . VAL A 1 93 ? 19.373 -3.942 -24.325 1.00 52.25 93 VAL A N 1
ATOM 769 C CA . VAL A 1 93 ? 20.609 -4.739 -24.487 1.00 52.25 93 VAL A CA 1
ATOM 770 C C . VAL A 1 93 ? 20.864 -5.089 -25.955 1.00 52.25 93 VAL A C 1
ATOM 772 O O . VAL A 1 93 ? 21.998 -4.976 -26.407 1.00 52.25 93 VAL A O 1
ATOM 775 N N . GLU A 1 94 ? 19.814 -5.383 -26.724 1.00 52.25 94 GLU A N 1
ATOM 776 C CA . GLU A 1 94 ? 19.934 -5.732 -28.150 1.00 52.25 94 GLU A CA 1
ATOM 777 C C . GLU A 1 94 ? 20.392 -4.545 -29.017 1.00 52.25 94 GLU A C 1
ATOM 779 O O . GLU A 1 94 ? 21.106 -4.727 -29.998 1.00 52.25 94 GLU A O 1
ATOM 784 N N . SER A 1 95 ? 20.056 -3.305 -28.646 1.00 49.47 95 SER A N 1
ATOM 785 C CA . SER A 1 95 ? 20.495 -2.119 -29.395 1.00 49.47 95 SER A CA 1
ATOM 786 C C . SER A 1 95 ? 21.902 -1.637 -29.036 1.00 49.47 95 SER A C 1
ATOM 788 O O . SER A 1 95 ? 22.536 -0.970 -29.848 1.00 49.47 95 SER A O 1
ATOM 790 N N . CYS A 1 96 ? 22.418 -1.945 -27.842 1.00 47.19 96 CYS A N 1
ATOM 791 C CA . CYS A 1 96 ? 23.742 -1.472 -27.422 1.00 47.19 96 CYS A CA 1
ATOM 792 C C . CYS A 1 96 ? 24.880 -2.259 -28.092 1.00 47.19 96 CYS A C 1
ATOM 794 O O . CYS A 1 96 ? 25.907 -1.675 -28.428 1.00 47.19 96 CYS A O 1
ATOM 796 N N . GLU A 1 97 ? 24.685 -3.550 -28.377 1.00 50.81 97 GLU A N 1
ATOM 797 C CA . GLU A 1 97 ? 25.660 -4.340 -29.151 1.00 50.81 97 GLU A CA 1
ATOM 798 C C . GLU A 1 97 ? 25.877 -3.769 -30.565 1.00 50.81 97 GLU A C 1
ATOM 800 O O . GLU A 1 97 ? 26.975 -3.856 -31.112 1.00 50.81 97 GLU A O 1
ATOM 805 N N . SER A 1 98 ? 24.872 -3.082 -31.120 1.00 51.50 98 SER A N 1
ATOM 806 C CA . SER A 1 98 ? 24.975 -2.376 -32.405 1.00 51.50 98 SER A CA 1
ATOM 807 C C . SER A 1 98 ? 25.679 -1.008 -32.329 1.00 51.50 98 SER A C 1
ATOM 809 O O . SER A 1 98 ? 26.003 -0.425 -33.362 1.00 51.50 98 SER A O 1
ATOM 811 N N . LEU A 1 99 ? 25.962 -0.500 -31.120 1.00 53.12 99 LEU A N 1
ATOM 812 C CA . LEU A 1 99 ? 26.620 0.792 -30.873 1.00 53.12 99 LEU A CA 1
ATOM 813 C C . LEU A 1 99 ? 28.134 0.681 -30.650 1.00 53.12 99 LEU A C 1
ATOM 815 O O . LEU A 1 99 ? 28.763 1.656 -30.243 1.00 53.12 99 LEU A O 1
ATOM 819 N N . ASN A 1 100 ? 28.750 -0.449 -31.006 1.00 53.88 100 ASN A N 1
ATOM 820 C CA . ASN A 1 100 ? 30.211 -0.596 -31.089 1.00 53.88 100 ASN A CA 1
ATOM 821 C C . ASN A 1 100 ? 30.879 0.309 -32.151 1.00 53.88 100 ASN A C 1
ATOM 823 O O . ASN A 1 100 ? 32.057 0.143 -32.459 1.00 53.88 100 ASN A O 1
ATOM 827 N N . PHE A 1 101 ? 30.159 1.279 -32.715 1.00 56.78 101 PHE A N 1
ATOM 828 C CA . PHE A 1 101 ? 30.737 2.291 -33.580 1.00 56.78 101 PHE A CA 1
ATOM 829 C C . PHE A 1 101 ? 31.337 3.412 -32.727 1.00 56.78 101 PHE A C 1
ATOM 831 O O . PHE A 1 101 ? 30.624 4.116 -32.011 1.00 56.78 101 PHE A O 1
ATOM 838 N N . GLU A 1 102 ? 32.660 3.554 -32.799 1.00 60.09 102 GLU A N 1
ATOM 839 C CA . GLU A 1 102 ? 33.475 4.566 -32.128 1.00 60.09 102 GLU A CA 1
ATOM 840 C C . GLU A 1 102 ? 32.913 5.990 -32.304 1.00 60.09 102 GLU A C 1
ATOM 842 O O . GLU A 1 102 ? 33.293 6.744 -33.200 1.00 60.09 102 GLU A O 1
ATOM 847 N N . ALA A 1 103 ? 32.013 6.412 -31.415 1.00 57.22 103 ALA A N 1
ATOM 848 C CA . ALA A 1 103 ? 31.547 7.791 -31.364 1.00 57.22 103 ALA A CA 1
ATOM 849 C C . ALA A 1 103 ? 32.633 8.664 -30.712 1.00 57.22 103 ALA A C 1
ATOM 851 O O . ALA A 1 103 ? 32.588 8.995 -29.518 1.00 57.22 103 ALA A O 1
ATOM 852 N N . SER A 1 104 ? 33.633 9.019 -31.518 1.00 64.31 104 SER A N 1
ATOM 853 C CA . SER A 1 104 ? 34.847 9.724 -31.097 1.00 64.31 104 SER A CA 1
ATOM 854 C C . SER A 1 104 ? 34.565 11.146 -30.560 1.00 64.31 104 SER A C 1
ATOM 856 O O . SER A 1 104 ? 35.332 11.668 -29.754 1.00 64.31 104 SER A O 1
ATOM 858 N N . ASN A 1 105 ? 33.408 11.761 -30.880 1.00 67.12 105 ASN A N 1
ATOM 859 C CA . ASN A 1 105 ? 33.027 13.099 -30.386 1.00 67.12 105 ASN A CA 1
ATOM 860 C C . ASN A 1 105 ? 31.625 13.161 -29.720 1.00 67.12 105 ASN A C 1
ATOM 862 O O . ASN A 1 105 ? 30.684 12.465 -30.106 1.00 67.12 105 ASN A O 1
ATOM 866 N N . ARG A 1 106 ? 31.470 14.049 -28.722 1.00 66.62 106 ARG A N 1
ATOM 867 C CA . ARG A 1 106 ? 30.240 14.336 -27.952 1.00 66.62 106 ARG A CA 1
ATOM 868 C C . ARG A 1 106 ? 29.016 14.649 -28.818 1.00 66.62 106 ARG A C 1
ATOM 870 O O . ARG A 1 106 ? 27.919 14.250 -28.443 1.00 66.62 106 ARG A O 1
ATOM 877 N N . VAL A 1 107 ? 29.184 15.331 -29.952 1.00 73.25 107 VAL A N 1
ATOM 878 C CA . VAL A 1 107 ? 28.059 15.693 -30.841 1.00 73.25 107 VAL A CA 1
ATOM 879 C C . VAL A 1 107 ? 27.453 14.452 -31.504 1.00 73.25 107 VAL A C 1
ATOM 881 O O . VAL A 1 107 ? 26.235 14.315 -31.564 1.00 73.25 107 VAL A O 1
ATOM 884 N N . GLN A 1 108 ? 28.292 13.499 -31.918 1.00 66.88 108 GLN A N 1
ATOM 885 C CA . GLN A 1 108 ? 27.840 12.228 -32.493 1.00 66.88 108 GLN A CA 1
ATOM 886 C C . GLN A 1 108 ? 27.153 11.360 -31.435 1.00 66.88 108 GLN A C 1
ATOM 888 O O . GLN A 1 108 ? 26.094 10.796 -31.694 1.00 66.88 108 GLN A O 1
ATOM 893 N N . ARG A 1 109 ? 27.691 11.339 -30.206 1.00 69.56 109 ARG A N 1
ATOM 894 C CA . ARG A 1 109 ? 27.017 10.696 -29.068 1.00 69.56 109 ARG A CA 1
ATOM 895 C C . ARG A 1 109 ? 25.640 11.292 -28.803 1.00 69.56 109 ARG A C 1
ATOM 897 O O . ARG A 1 109 ? 24.705 10.537 -28.578 1.00 69.56 109 ARG A O 1
ATOM 904 N N . TYR A 1 110 ? 25.493 12.616 -28.854 1.00 70.38 110 TYR A N 1
ATOM 905 C CA . TYR A 1 110 ? 24.189 13.252 -28.667 1.00 70.38 110 TYR A CA 1
ATOM 906 C C . TYR A 1 110 ? 23.193 12.844 -29.761 1.00 70.38 110 TYR A C 1
ATOM 908 O O . TYR A 1 110 ? 22.074 12.459 -29.438 1.00 70.38 110 TYR A O 1
ATOM 916 N N . GLY A 1 111 ? 23.615 12.847 -31.031 1.00 75.12 111 GLY A N 1
ATOM 917 C CA . GLY A 1 111 ? 22.764 12.442 -32.156 1.00 75.12 111 GLY A CA 1
ATOM 918 C C . GLY A 1 111 ? 22.271 10.992 -32.077 1.00 75.12 111 GLY A C 1
ATOM 919 O O . GLY A 1 111 ? 21.161 10.707 -32.512 1.00 75.12 111 GLY A O 1
ATOM 920 N N . ILE A 1 112 ? 23.061 10.096 -31.479 1.00 73.06 112 ILE A N 1
ATOM 921 C CA . ILE A 1 112 ? 22.700 8.683 -31.284 1.00 73.06 112 ILE A CA 1
ATOM 922 C C . ILE A 1 112 ? 21.836 8.487 -30.030 1.00 73.06 112 ILE A C 1
ATOM 924 O O . ILE A 1 112 ? 20.848 7.757 -30.055 1.00 73.06 112 ILE A O 1
ATOM 928 N N . LEU A 1 113 ? 22.207 9.124 -28.915 1.00 73.75 113 LEU A N 1
ATOM 929 C CA . LEU A 1 113 ? 21.565 8.890 -27.620 1.00 73.75 113 LEU A CA 1
ATOM 930 C C . LEU A 1 113 ? 20.224 9.617 -27.494 1.00 73.75 113 LEU A C 1
ATOM 932 O O . LEU A 1 113 ? 19.305 9.076 -26.886 1.00 73.75 113 LEU A O 1
ATOM 936 N N . TYR A 1 114 ? 20.090 10.817 -28.063 1.00 77.69 114 TYR A N 1
ATOM 937 C CA . TYR A 1 114 ? 18.887 11.636 -27.907 1.00 77.69 114 TYR A CA 1
ATOM 938 C C . TYR A 1 114 ? 17.609 10.945 -28.428 1.00 77.69 114 TYR A C 1
ATOM 940 O O . TYR A 1 114 ? 16.664 10.820 -27.644 1.00 77.69 114 TYR A O 1
ATOM 948 N N . PRO A 1 115 ? 17.567 10.385 -29.655 1.00 75.12 115 PRO A N 1
ATOM 949 C CA . PRO A 1 115 ? 16.391 9.652 -30.136 1.00 75.12 115 PRO A CA 1
ATOM 950 C C . PRO A 1 115 ? 16.044 8.449 -29.251 1.00 75.12 115 PRO A C 1
ATOM 952 O O . PRO A 1 115 ? 14.877 8.212 -28.952 1.00 75.12 115 PRO A O 1
ATOM 955 N N . TYR A 1 116 ? 17.061 7.736 -28.758 1.00 70.75 116 TYR A N 1
ATOM 956 C CA . TYR A 1 116 ? 16.880 6.575 -27.888 1.00 70.75 116 TYR A CA 1
ATOM 957 C C . TYR A 1 116 ? 16.288 6.966 -26.526 1.00 70.75 116 TYR A C 1
ATOM 959 O O . TYR A 1 116 ? 15.406 6.294 -25.993 1.00 70.75 116 TYR A O 1
ATOM 967 N N . THR A 1 117 ? 16.740 8.091 -25.963 1.00 68.44 117 THR A N 1
ATOM 968 C CA . THR A 1 117 ? 16.205 8.598 -24.694 1.00 68.44 117 THR A CA 1
ATOM 969 C C . THR A 1 117 ? 14.739 9.003 -24.791 1.00 68.44 117 THR A C 1
ATOM 971 O O . THR A 1 117 ? 14.010 8.783 -23.827 1.00 68.44 117 THR A O 1
ATOM 974 N N . ILE A 1 118 ? 14.281 9.519 -25.938 1.00 76.31 118 ILE A N 1
ATOM 975 C CA . ILE A 1 118 ? 12.864 9.845 -26.154 1.00 76.31 118 ILE A CA 1
ATOM 976 C C . ILE A 1 118 ? 12.007 8.578 -26.100 1.00 76.31 118 ILE A C 1
ATOM 978 O O . ILE A 1 118 ? 11.061 8.531 -25.317 1.00 76.31 118 ILE A O 1
ATOM 982 N N . THR A 1 119 ? 12.394 7.515 -26.811 1.00 68.50 119 THR A N 1
ATOM 983 C CA . THR A 1 119 ? 11.675 6.231 -26.760 1.00 68.50 119 THR A CA 1
ATOM 984 C C . THR A 1 119 ? 11.612 5.662 -25.339 1.00 68.50 119 THR A C 1
ATOM 986 O O . THR A 1 119 ? 10.561 5.199 -24.906 1.00 68.50 119 THR A O 1
ATOM 989 N N . ILE A 1 120 ? 12.703 5.752 -24.566 1.00 66.62 120 ILE A N 1
ATOM 990 C CA . ILE A 1 120 ? 12.715 5.302 -23.162 1.00 66.62 120 ILE A CA 1
ATOM 991 C C . ILE A 1 120 ? 11.726 6.103 -22.307 1.00 66.62 120 ILE A C 1
ATOM 993 O O . ILE A 1 120 ? 11.046 5.535 -21.449 1.00 66.62 120 ILE A O 1
ATOM 997 N N . ILE A 1 121 ? 11.676 7.423 -22.492 1.00 71.75 121 ILE A N 1
ATOM 998 C CA . ILE A 1 121 ? 10.789 8.299 -21.722 1.00 71.75 121 ILE A CA 1
ATOM 999 C C . ILE A 1 121 ? 9.326 7.972 -22.039 1.00 71.75 121 ILE A C 1
ATOM 1001 O O . ILE A 1 121 ? 8.525 7.850 -21.113 1.00 71.75 121 ILE A O 1
ATOM 1005 N N . GLU A 1 122 ? 8.991 7.771 -23.312 1.00 72.12 122 GLU A N 1
ATOM 1006 C CA . GLU A 1 122 ? 7.637 7.430 -23.764 1.00 72.12 122 GLU A CA 1
ATOM 1007 C C . GLU A 1 122 ? 7.183 6.047 -23.270 1.00 72.12 122 GLU A C 1
ATOM 1009 O O . GLU A 1 122 ? 6.092 5.912 -22.707 1.00 72.12 122 GLU A O 1
ATOM 1014 N N . GLU A 1 123 ? 8.032 5.020 -23.393 1.00 67.75 123 GLU A N 1
ATOM 1015 C CA . GLU A 1 123 ? 7.740 3.681 -22.863 1.00 67.75 123 GLU A CA 1
ATOM 1016 C C . GLU A 1 123 ? 7.622 3.691 -21.332 1.00 67.75 123 GLU A C 1
ATOM 1018 O O . GLU A 1 123 ? 6.726 3.067 -20.759 1.00 67.75 123 GLU A O 1
ATOM 1023 N N . GLY A 1 124 ? 8.500 4.439 -20.658 1.00 60.69 124 GLY A N 1
ATOM 1024 C CA . GLY A 1 124 ? 8.500 4.580 -19.205 1.00 60.69 124 GLY A CA 1
ATOM 1025 C C . GLY A 1 124 ? 7.298 5.350 -18.651 1.00 60.69 124 GLY A C 1
ATOM 1026 O O . GLY A 1 124 ? 6.946 5.134 -17.488 1.00 60.69 124 GLY A O 1
ATOM 1027 N N . ALA A 1 125 ? 6.691 6.225 -19.459 1.00 64.50 125 ALA A N 1
ATOM 1028 C CA . ALA A 1 125 ? 5.468 6.959 -19.137 1.00 64.50 125 ALA A CA 1
ATOM 1029 C C . ALA A 1 125 ? 4.192 6.142 -19.399 1.00 64.50 125 ALA A C 1
ATOM 1031 O O . ALA A 1 125 ? 3.175 6.389 -18.757 1.00 64.50 125 ALA A O 1
ATOM 1032 N N . SER A 1 126 ? 4.260 5.166 -20.308 1.00 60.50 126 SER A N 1
ATOM 1033 C CA . SER A 1 126 ? 3.130 4.314 -20.708 1.00 60.50 126 SER A CA 1
ATOM 1034 C C . SER A 1 126 ? 3.019 3.007 -19.900 1.00 60.50 126 SER A C 1
ATOM 1036 O O . SER A 1 126 ? 2.154 2.186 -20.198 1.00 60.50 126 SER A O 1
ATOM 1038 N N . SER A 1 127 ? 3.904 2.801 -18.912 1.00 54.41 127 SER A N 1
ATOM 1039 C CA . SER A 1 127 ? 4.029 1.581 -18.088 1.00 54.41 127 SER A CA 1
ATOM 1040 C C . SER A 1 127 ? 3.648 1.772 -16.625 1.00 54.41 127 SER A C 1
ATOM 1042 O O . SER A 1 127 ? 4.058 2.800 -16.030 1.00 54.41 127 SER A O 1
#